Protein AF-A0A023FZ40-F1 (afdb_monomer_lite)

Radius of gyration: 25.87 Å; chains: 1; bounding box: 77×40×68 Å

Sequence (109 aa):
MFAAVLICASFALHVTAQAEGGPPHSSNPDCNVTSSEDHVYKTCTFVCDGDEALALSSEEPCELPKLTETPSDKPVALDRSEAGAEQGVCKDGRCVAKSSVKTVADHVE

Secondary structure (DSSP, 8-state):
--SSSSSTTSGGGS------S-S-----GGGG-S-SSS--BS-SEEEETTTEEEE--S--EEEPPPS-----SS-----GGG--PPEEEEETTEEEE------------

Foldseek 3Di:
DPPPPVVVVVVVPPPPPDPPDDQDFDPQPVQPDPDQPPDAAAWQWDDGSNPDIHHHAPFGKYFDDDPDDPPDPDDDDDDPVPVDRQIATGHRRGGDHDPDPPPPPDDDD

Structure (mmCIF, N/CA/C/O backbone):
data_AF-A0A023FZ40-F1
#
_entry.id   AF-A0A023FZ40-F1
#
loop_
_atom_site.group_PDB
_atom_site.id
_atom_site.type_symbol
_atom_site.label_atom_id
_atom_site.label_alt_id
_atom_site.label_comp_id
_atom_site.label_asym_id
_atom_site.label_entity_id
_atom_site.label_seq_id
_atom_site.pdbx_PDB_ins_code
_atom_site.Cartn_x
_atom_site.Cartn_y
_atom_site.Cartn_z
_atom_site.occupancy
_atom_site.B_iso_or_equiv
_atom_site.auth_seq_id
_atom_site.auth_comp_id
_atom_site.auth_asym_id
_atom_site.auth_atom_id
_atom_site.pdbx_PDB_model_num
ATOM 1 N N . MET A 1 1 ? 38.267 -24.254 -48.670 1.00 55.06 1 MET A N 1
ATOM 2 C CA . MET A 1 1 ? 38.081 -23.954 -47.231 1.00 55.06 1 MET A CA 1
ATOM 3 C C . MET A 1 1 ? 38.207 -22.447 -46.959 1.00 55.06 1 MET A C 1
ATOM 5 O O . MET A 1 1 ? 39.023 -22.052 -46.147 1.00 55.06 1 MET A O 1
ATOM 9 N N . PHE A 1 2 ? 37.411 -21.592 -47.620 1.00 44.53 2 PHE A N 1
ATOM 10 C CA . PHE A 1 2 ? 37.425 -20.133 -47.363 1.00 44.53 2 PHE A CA 1
ATOM 11 C C . PHE A 1 2 ? 36.028 -19.487 -47.351 1.00 44.53 2 PHE A C 1
ATOM 13 O O . PHE A 1 2 ? 35.907 -18.297 -47.097 1.00 44.53 2 PHE A O 1
ATOM 20 N N . ALA A 1 3 ? 34.958 -20.258 -47.577 1.00 46.31 3 ALA A N 1
ATOM 21 C CA . ALA A 1 3 ? 33.592 -19.730 -47.604 1.00 46.31 3 ALA A CA 1
ATOM 22 C C . ALA A 1 3 ? 32.923 -19.665 -46.214 1.00 46.31 3 ALA A C 1
ATOM 24 O O . ALA A 1 3 ? 31.897 -19.017 -46.063 1.00 46.31 3 ALA A O 1
ATOM 25 N N . ALA A 1 4 ? 33.498 -20.312 -45.193 1.00 49.59 4 ALA A N 1
ATOM 26 C CA . ALA A 1 4 ? 32.896 -20.401 -43.859 1.00 49.59 4 ALA A CA 1
ATOM 27 C C . ALA A 1 4 ? 33.260 -19.233 -42.920 1.00 49.59 4 ALA A C 1
ATOM 29 O O . ALA A 1 4 ? 32.627 -19.065 -41.886 1.00 49.59 4 ALA A O 1
ATOM 30 N N . VAL A 1 5 ? 34.269 -18.422 -43.259 1.00 50.19 5 VAL A N 1
ATOM 31 C CA . VAL A 1 5 ? 34.800 -17.386 -42.349 1.00 50.19 5 VAL A CA 1
ATOM 32 C C . VAL A 1 5 ? 34.046 -16.055 -42.480 1.00 50.19 5 VAL A C 1
ATOM 34 O O . VAL A 1 5 ? 34.013 -15.265 -41.543 1.00 50.19 5 VAL A O 1
ATOM 37 N N . LEU A 1 6 ? 33.380 -15.815 -43.615 1.00 48.94 6 LEU A N 1
ATOM 38 C CA . LEU A 1 6 ? 32.729 -14.531 -43.905 1.00 48.94 6 LEU A CA 1
ATOM 39 C C . LEU A 1 6 ? 31.334 -14.368 -43.280 1.00 48.94 6 LEU A C 1
ATOM 41 O O . LEU A 1 6 ? 30.825 -13.255 -43.240 1.00 48.94 6 LEU A O 1
ATOM 45 N N . ILE A 1 7 ? 30.730 -15.437 -42.753 1.00 51.38 7 ILE A N 1
ATOM 46 C CA . ILE A 1 7 ? 29.380 -15.378 -42.160 1.00 51.38 7 ILE A CA 1
ATOM 47 C C . ILE A 1 7 ? 29.423 -14.886 -40.701 1.00 51.38 7 ILE A C 1
ATOM 49 O O . ILE A 1 7 ? 28.469 -14.282 -40.217 1.00 51.38 7 ILE A O 1
ATOM 53 N N . CYS A 1 8 ? 30.545 -15.066 -39.995 1.00 50.38 8 CYS A N 1
ATOM 54 C CA . CYS A 1 8 ? 30.646 -14.698 -38.578 1.00 50.38 8 CYS A CA 1
ATOM 55 C C . CYS A 1 8 ? 30.708 -13.180 -38.334 1.00 50.38 8 CYS A C 1
ATOM 57 O O . CYS A 1 8 ? 30.371 -12.725 -37.245 1.00 50.38 8 CYS A O 1
ATOM 59 N N . ALA A 1 9 ? 31.113 -12.384 -39.329 1.00 52.56 9 ALA A N 1
ATOM 60 C CA . ALA A 1 9 ? 31.294 -10.940 -39.162 1.00 52.56 9 ALA A CA 1
ATOM 61 C C . ALA A 1 9 ? 29.982 -10.132 -39.237 1.00 52.56 9 ALA A C 1
ATOM 63 O O . ALA A 1 9 ? 29.951 -8.978 -38.820 1.00 52.56 9 ALA A O 1
ATOM 64 N N . SER A 1 10 ? 28.890 -10.716 -39.745 1.00 54.44 10 SER A N 1
ATOM 65 C CA . SER A 1 10 ? 27.629 -9.993 -39.985 1.00 54.44 10 SER A CA 1
ATOM 66 C C . SER A 1 10 ? 26.689 -9.950 -38.774 1.00 54.44 10 SER A C 1
ATOM 68 O O . SER A 1 10 ? 25.858 -9.047 -38.671 1.00 54.44 10 SER A O 1
ATOM 70 N N . PHE A 1 11 ? 26.825 -10.887 -37.831 1.00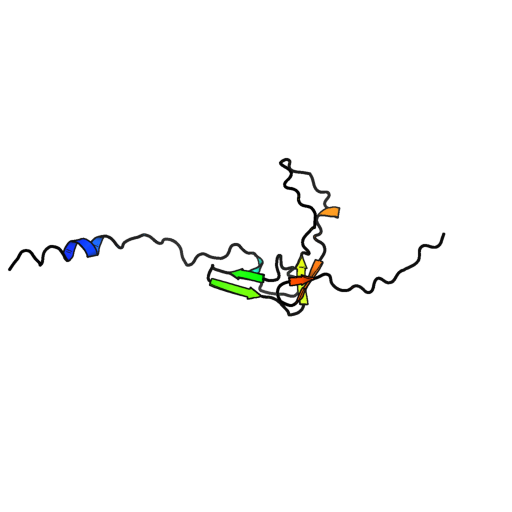 53.81 11 PHE A N 1
ATOM 71 C CA . PHE A 1 11 ? 25.973 -10.941 -36.634 1.00 53.81 11 PHE A CA 1
ATOM 72 C C . PHE A 1 11 ? 26.431 -9.996 -35.518 1.00 53.81 11 PHE A C 1
ATOM 74 O O . PHE A 1 11 ? 25.634 -9.643 -34.654 1.00 53.81 11 PHE A O 1
ATOM 81 N N . ALA A 1 12 ? 27.683 -9.533 -35.555 1.00 55.44 12 ALA A N 1
ATOM 82 C CA . ALA A 1 12 ? 28.225 -8.646 -34.528 1.00 55.44 12 ALA A CA 1
ATOM 83 C C . ALA A 1 12 ? 27.683 -7.204 -34.601 1.00 55.44 12 ALA A C 1
ATOM 85 O O . ALA A 1 12 ? 27.845 -6.456 -33.644 1.00 55.44 12 ALA A O 1
ATOM 86 N N . LEU A 1 13 ? 27.035 -6.805 -35.706 1.00 52.59 13 LEU A N 1
ATOM 87 C CA . LEU A 1 13 ? 26.585 -5.420 -35.908 1.00 52.59 13 LEU A CA 1
ATOM 88 C C . LEU A 1 13 ? 25.105 -5.147 -35.590 1.00 52.59 13 LEU A C 1
ATOM 90 O O . LEU A 1 13 ? 24.687 -4.000 -35.681 1.00 52.59 13 LEU A O 1
ATOM 94 N N . HIS A 1 14 ? 24.304 -6.154 -35.227 1.00 50.94 14 HIS A N 1
ATOM 95 C CA . HIS A 1 14 ? 22.848 -5.979 -35.079 1.00 50.94 14 HIS A CA 1
ATOM 96 C C . HIS A 1 14 ? 22.340 -5.948 -33.628 1.00 50.94 14 HIS A C 1
ATOM 98 O O . HIS A 1 14 ? 21.134 -5.869 -33.414 1.00 50.94 14 HIS A O 1
ATOM 104 N N . VAL A 1 15 ? 23.223 -5.954 -32.624 1.00 58.66 15 VAL A N 1
ATOM 105 C CA . VAL A 1 15 ? 22.830 -5.848 -31.204 1.00 58.66 15 VAL A CA 1
ATOM 106 C C . VAL A 1 15 ? 23.205 -4.477 -30.640 1.00 58.66 15 VAL A C 1
ATOM 108 O O . VAL A 1 15 ? 23.870 -4.351 -29.622 1.00 58.66 15 VAL A O 1
ATOM 111 N N . THR A 1 16 ? 22.773 -3.417 -31.315 1.00 56.09 16 THR A N 1
ATOM 112 C CA . THR A 1 16 ? 22.572 -2.112 -30.669 1.00 56.09 16 THR A CA 1
ATOM 113 C C . THR A 1 16 ? 21.079 -1.818 -30.673 1.00 56.09 16 THR A C 1
ATOM 115 O O . THR A 1 16 ? 20.622 -0.814 -31.218 1.00 56.09 16 THR A O 1
ATOM 118 N N . ALA A 1 17 ? 20.295 -2.749 -30.123 1.00 56.06 17 ALA A N 1
ATOM 119 C CA . ALA A 1 17 ? 18.942 -2.437 -29.703 1.00 56.06 17 ALA A CA 1
ATOM 120 C C . ALA A 1 17 ? 19.074 -1.474 -28.521 1.00 56.06 17 ALA A C 1
ATOM 122 O O . ALA A 1 17 ? 19.482 -1.849 -27.425 1.00 56.06 17 ALA A O 1
ATOM 123 N N . GLN A 1 18 ? 18.823 -0.207 -28.819 1.00 55.88 18 GLN A N 1
ATOM 124 C CA . GLN A 1 18 ? 18.658 0.873 -27.867 1.00 55.88 18 GLN A CA 1
ATOM 125 C C . GLN A 1 18 ? 17.633 0.438 -26.815 1.00 55.88 18 GLN A C 1
ATOM 127 O O . GLN A 1 18 ? 16.445 0.345 -27.106 1.00 55.88 18 GLN A O 1
ATOM 132 N N . ALA A 1 19 ? 18.094 0.159 -25.602 1.00 55.75 19 ALA A N 1
ATOM 133 C CA . ALA A 1 19 ? 17.262 0.280 -24.419 1.00 55.75 19 ALA A CA 1
ATOM 134 C C . ALA A 1 19 ? 17.712 1.563 -23.717 1.00 55.75 19 ALA A C 1
ATOM 136 O O . ALA A 1 19 ? 18.417 1.537 -22.712 1.00 55.75 19 ALA A O 1
ATOM 137 N N . GLU A 1 20 ? 17.379 2.712 -24.311 1.00 55.47 20 GLU A N 1
ATOM 138 C CA . GLU A 1 20 ? 17.346 3.960 -23.555 1.00 55.47 20 GLU A CA 1
ATOM 139 C C . GLU A 1 20 ? 16.139 3.875 -22.623 1.00 55.47 20 GLU A C 1
ATOM 141 O O . GLU A 1 20 ? 15.011 4.212 -22.968 1.00 55.47 20 GLU A O 1
ATOM 146 N N . GLY A 1 21 ? 16.379 3.298 -21.459 1.00 55.59 21 GLY A N 1
ATOM 147 C CA . GLY A 1 21 ? 15.383 3.089 -20.431 1.00 55.59 21 GLY A CA 1
ATOM 148 C C . GLY A 1 21 ? 16.006 2.181 -19.396 1.00 55.59 21 GLY A C 1
ATOM 149 O O . GLY A 1 21 ? 16.348 1.041 -19.704 1.00 55.59 21 GLY A O 1
ATOM 150 N N . GLY A 1 22 ? 16.201 2.691 -18.180 1.00 62.28 22 GLY A N 1
ATOM 151 C CA . GLY A 1 22 ? 16.481 1.821 -17.043 1.00 62.28 22 GLY A CA 1
ATOM 152 C C . GLY A 1 22 ? 15.367 0.776 -16.874 1.00 62.28 22 GLY A C 1
ATOM 153 O O . GLY A 1 22 ? 14.382 0.793 -17.621 1.00 62.28 22 GLY A O 1
ATOM 154 N N . PRO A 1 23 ? 15.499 -0.136 -15.900 1.00 66.56 23 PRO A N 1
ATOM 155 C CA . PRO A 1 23 ? 14.407 -1.032 -15.541 1.00 66.56 23 PRO A CA 1
ATOM 156 C C . PRO A 1 23 ? 13.086 -0.248 -15.444 1.00 66.56 23 PRO A C 1
ATOM 158 O O . PRO A 1 23 ? 13.105 0.898 -14.977 1.00 66.56 23 PRO A O 1
ATOM 161 N N . PRO A 1 24 ? 11.967 -0.798 -15.947 1.00 68.19 24 PRO A N 1
ATOM 162 C CA . PRO A 1 24 ? 10.685 -0.115 -15.888 1.00 68.19 24 PRO A CA 1
ATOM 163 C C . PRO A 1 24 ? 10.378 0.236 -14.432 1.00 68.19 24 PRO A C 1
ATOM 165 O O . PRO A 1 24 ? 10.215 -0.650 -13.605 1.00 68.19 24 PRO A O 1
ATOM 168 N N . HIS A 1 25 ? 10.317 1.531 -14.124 1.00 75.56 25 HIS A N 1
ATOM 169 C CA . HIS A 1 25 ? 9.936 1.975 -12.793 1.00 75.56 25 HIS A CA 1
ATOM 170 C C . HIS A 1 25 ? 8.419 1.874 -12.638 1.00 75.56 25 HIS A C 1
ATOM 172 O O . HIS A 1 25 ? 7.662 2.309 -13.516 1.00 75.56 25 HIS A O 1
ATOM 178 N N . SER A 1 26 ? 7.974 1.314 -11.520 1.00 80.38 26 SER A N 1
ATOM 179 C CA . SER A 1 26 ? 6.564 1.211 -11.188 1.00 80.38 26 SER A CA 1
ATOM 180 C C . SER A 1 26 ? 5.919 2.591 -11.118 1.00 80.38 26 SER A C 1
ATOM 182 O O . SER A 1 26 ? 6.404 3.502 -10.454 1.00 80.38 26 SER A O 1
ATOM 184 N N . SER A 1 27 ? 4.774 2.735 -11.782 1.00 85.44 27 SER A N 1
ATOM 185 C CA . SER A 1 27 ? 3.897 3.903 -11.620 1.00 85.44 27 SER A CA 1
ATOM 186 C C . SER A 1 27 ? 2.907 3.734 -10.467 1.00 85.44 27 SER A C 1
ATOM 188 O O . SER A 1 27 ? 2.111 4.635 -10.200 1.00 85.44 27 SER A O 1
ATOM 190 N N . ASN A 1 28 ? 2.933 2.580 -9.793 1.00 88.38 28 ASN A N 1
ATOM 191 C CA . ASN A 1 28 ? 2.069 2.323 -8.659 1.00 88.38 28 ASN A CA 1
ATOM 192 C C . ASN A 1 28 ? 2.552 3.145 -7.447 1.00 88.38 28 ASN A C 1
ATOM 194 O O . ASN A 1 28 ? 3.676 2.930 -6.988 1.00 88.38 28 ASN A O 1
ATOM 198 N N . PRO A 1 29 ? 1.728 4.057 -6.897 1.00 87.12 29 PRO A N 1
ATOM 199 C CA . PRO A 1 29 ? 2.105 4.855 -5.730 1.00 87.12 29 PRO A CA 1
ATOM 200 C C . PRO A 1 29 ? 2.393 4.004 -4.484 1.00 87.12 29 PRO A C 1
ATOM 202 O O . PRO A 1 29 ? 3.144 4.446 -3.617 1.00 87.12 29 PRO A O 1
ATOM 205 N N . ASP A 1 30 ? 1.862 2.778 -4.417 1.00 91.69 30 ASP A N 1
ATOM 206 C CA . ASP A 1 30 ? 2.104 1.836 -3.320 1.00 91.69 30 ASP A CA 1
ATOM 207 C C . ASP A 1 30 ? 3.543 1.266 -3.329 1.00 91.69 30 ASP A C 1
ATOM 209 O O . ASP A 1 30 ? 3.977 0.672 -2.345 1.00 91.69 30 ASP A O 1
ATOM 213 N N . CYS A 1 31 ? 4.316 1.480 -4.403 1.00 90.50 31 CYS A N 1
ATOM 214 C CA . CYS A 1 31 ? 5.683 0.965 -4.554 1.00 90.50 31 CYS A CA 1
ATOM 215 C C . CYS A 1 31 ? 6.787 1.858 -3.981 1.00 90.50 31 CYS A C 1
ATOM 217 O O . CYS A 1 31 ? 7.932 1.426 -3.902 1.00 90.50 31 CYS A O 1
ATOM 219 N N . ASN A 1 32 ? 6.479 3.097 -3.590 1.00 86.00 32 ASN A N 1
ATOM 220 C CA . ASN A 1 32 ? 7.481 4.044 -3.085 1.00 86.00 32 ASN A CA 1
ATOM 221 C C . ASN A 1 32 ? 7.068 4.658 -1.738 1.00 86.00 32 ASN A C 1
ATOM 223 O O . ASN A 1 32 ? 7.291 5.841 -1.468 1.00 86.00 32 ASN A O 1
ATOM 227 N N . VAL A 1 33 ? 6.421 3.848 -0.898 1.00 86.19 33 VAL A N 1
ATOM 228 C CA . VAL A 1 33 ? 5.960 4.251 0.432 1.00 86.19 33 VAL A CA 1
ATOM 229 C C . VAL A 1 33 ? 7.147 4.266 1.394 1.00 86.19 33 VAL A C 1
ATOM 231 O O . VAL A 1 33 ? 7.727 3.232 1.710 1.00 86.19 33 VAL A O 1
ATOM 234 N N . THR A 1 34 ? 7.516 5.453 1.876 1.00 78.69 34 THR A N 1
ATOM 235 C CA . THR A 1 34 ? 8.613 5.640 2.843 1.00 78.69 34 THR A CA 1
ATOM 236 C C . THR A 1 34 ? 8.149 5.589 4.301 1.00 78.69 34 THR A C 1
ATOM 238 O O . THR A 1 34 ? 8.958 5.321 5.187 1.00 78.69 34 THR A O 1
ATOM 241 N N . SER A 1 35 ? 6.856 5.821 4.552 1.00 76.88 35 SER A N 1
ATOM 242 C CA . SER A 1 35 ? 6.200 5.683 5.856 1.00 76.88 35 SER A CA 1
ATOM 243 C C . SER A 1 35 ? 4.814 5.074 5.669 1.00 76.88 35 SER A C 1
ATOM 245 O O . SER A 1 35 ? 3.985 5.620 4.945 1.00 76.88 35 SER A O 1
ATOM 247 N N . SER A 1 36 ? 4.558 3.946 6.328 1.00 73.62 36 SER A N 1
ATOM 248 C CA . SER A 1 36 ? 3.275 3.241 6.265 1.00 73.62 36 SER A CA 1
ATOM 249 C C . SER A 1 36 ? 2.202 3.826 7.190 1.00 73.62 36 SER A C 1
ATOM 251 O O . SER A 1 36 ? 1.058 3.391 7.115 1.00 73.62 36 SER A O 1
ATOM 253 N N . GLU A 1 37 ? 2.548 4.761 8.083 1.00 73.50 37 GLU A N 1
ATOM 254 C CA . GLU A 1 37 ? 1.614 5.286 9.095 1.00 73.50 37 GLU A CA 1
ATOM 255 C C . GLU A 1 37 ? 0.580 6.260 8.508 1.00 73.50 37 GLU A C 1
ATOM 257 O O . GLU A 1 37 ? -0.569 6.262 8.943 1.00 73.50 37 GLU A O 1
ATOM 262 N N . ASP A 1 38 ? 0.965 7.029 7.484 1.00 81.44 38 ASP A N 1
ATOM 263 C CA . ASP A 1 38 ? 0.110 8.037 6.836 1.00 81.44 38 ASP A CA 1
ATOM 264 C C . ASP A 1 38 ? -0.366 7.616 5.433 1.00 81.44 38 ASP A C 1
ATOM 266 O O . ASP A 1 38 ? -1.081 8.360 4.756 1.00 81.44 38 ASP A O 1
ATOM 270 N N . HIS A 1 39 ? 0.047 6.433 4.967 1.00 91.00 39 HIS A N 1
ATOM 271 C CA . HIS A 1 39 ? -0.279 5.935 3.634 1.00 91.00 39 HIS A CA 1
ATOM 272 C C . HIS A 1 39 ? -1.506 5.027 3.666 1.00 91.00 39 HIS A C 1
ATOM 274 O O . HIS A 1 39 ? -1.592 4.099 4.469 1.00 91.00 39 HIS A O 1
ATOM 280 N N . VAL A 1 40 ? -2.440 5.271 2.748 1.00 92.50 40 VAL A N 1
ATOM 281 C CA . VAL A 1 40 ? -3.604 4.409 2.530 1.00 92.50 40 VAL A CA 1
ATOM 282 C C . VAL A 1 40 ? -3.405 3.677 1.212 1.00 92.50 40 VAL A C 1
ATOM 284 O O . VAL A 1 40 ? -3.461 4.282 0.141 1.00 92.50 40 VAL A O 1
ATOM 287 N N . TYR A 1 41 ? -3.177 2.371 1.297 1.00 93.00 41 TYR A N 1
ATOM 288 C CA . TYR A 1 41 ? -2.910 1.530 0.136 1.00 93.00 41 TYR A CA 1
ATOM 289 C C 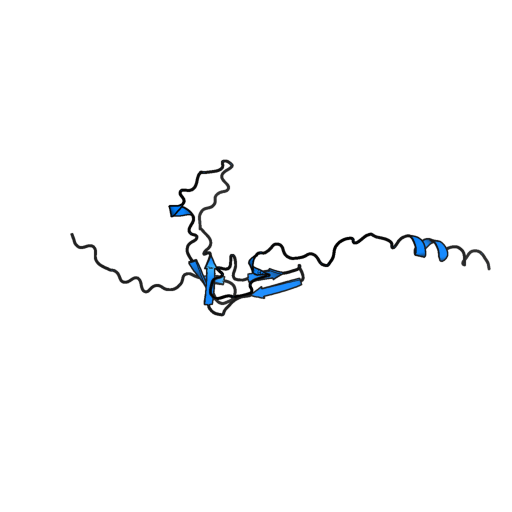. TYR A 1 41 ? -4.148 1.385 -0.754 1.00 93.00 41 TYR A C 1
ATOM 291 O O . TYR A 1 41 ? -5.262 1.166 -0.265 1.00 93.00 41 TYR A O 1
ATOM 299 N N . LYS A 1 42 ? -3.965 1.431 -2.079 1.00 91.38 42 LYS A N 1
ATOM 300 C CA . LYS A 1 42 ? -5.061 1.164 -3.031 1.00 91.38 42 LYS A CA 1
ATOM 301 C C . LYS A 1 42 ? -5.464 -0.301 -3.020 1.00 91.38 42 LYS A C 1
ATOM 303 O O . LYS A 1 42 ? -6.635 -0.643 -3.164 1.00 91.38 42 LYS A O 1
ATOM 308 N N . THR A 1 43 ? -4.472 -1.170 -2.864 1.00 91.94 43 THR A N 1
ATOM 309 C CA . THR A 1 43 ? -4.652 -2.617 -2.800 1.00 91.94 43 THR A CA 1
ATOM 310 C C . THR A 1 43 ? -3.689 -3.211 -1.785 1.00 91.94 43 THR A C 1
ATOM 312 O O . THR A 1 43 ? -2.578 -2.731 -1.611 1.00 91.94 43 THR A O 1
ATOM 315 N N . CYS A 1 44 ? -4.099 -4.296 -1.133 1.00 94.50 44 CYS A N 1
ATOM 316 C CA . CYS A 1 44 ? -3.232 -5.025 -0.205 1.00 94.50 44 CYS A CA 1
ATOM 317 C C . CYS A 1 44 ? -2.351 -6.064 -0.909 1.00 94.50 44 CYS A C 1
ATOM 319 O O . CYS A 1 44 ? -1.597 -6.765 -0.246 1.00 94.50 44 CYS A O 1
ATOM 321 N N . THR A 1 45 ? -2.467 -6.199 -2.232 1.00 94.81 45 THR A N 1
ATOM 322 C CA . THR A 1 45 ? -1.584 -7.025 -3.055 1.00 94.81 45 THR A CA 1
ATOM 323 C C . THR A 1 45 ? -1.262 -6.264 -4.329 1.00 94.81 45 THR A C 1
ATOM 325 O O . THR A 1 45 ? -2.175 -5.941 -5.088 1.00 94.81 45 THR A O 1
ATOM 328 N N . PHE A 1 46 ? 0.017 -6.000 -4.571 1.00 93.75 46 PHE A N 1
ATOM 329 C CA . PHE A 1 46 ? 0.462 -5.199 -5.705 1.00 93.75 46 PHE A CA 1
ATOM 330 C C . PHE A 1 46 ? 1.825 -5.649 -6.231 1.00 93.75 46 PHE A C 1
ATOM 332 O O . PHE A 1 46 ? 2.542 -6.400 -5.574 1.00 93.75 46 PHE A O 1
ATOM 339 N N . VAL A 1 47 ? 2.152 -5.205 -7.447 1.00 92.12 47 VAL A N 1
ATOM 340 C CA . VAL A 1 47 ? 3.431 -5.481 -8.107 1.00 92.12 47 VAL A CA 1
ATOM 341 C C . VAL A 1 47 ? 4.213 -4.181 -8.286 1.00 92.12 47 VAL A C 1
ATOM 343 O O . VAL A 1 47 ? 3.644 -3.177 -8.725 1.00 92.12 47 VAL A O 1
ATOM 346 N N . CYS A 1 48 ? 5.504 -4.219 -7.971 1.00 91.38 48 CYS A N 1
ATOM 347 C CA . CYS A 1 48 ? 6.489 -3.169 -8.211 1.00 91.38 48 CYS A CA 1
ATOM 348 C C . CYS A 1 48 ? 7.512 -3.643 -9.242 1.00 91.38 48 CYS A C 1
ATOM 350 O O . CYS A 1 48 ? 7.782 -4.837 -9.337 1.00 91.38 48 CYS A O 1
ATOM 352 N N . ASP A 1 49 ? 7.953 -2.716 -10.095 1.00 88.81 49 ASP A N 1
ATOM 353 C CA . ASP A 1 49 ? 8.937 -2.867 -11.180 1.00 88.81 49 ASP A CA 1
ATOM 354 C C . ASP A 1 49 ? 8.742 -4.068 -12.146 1.00 88.81 49 ASP A C 1
ATOM 356 O O . ASP A 1 49 ? 9.528 -4.300 -13.062 1.00 88.81 49 ASP A O 1
ATOM 360 N N . GLY A 1 50 ? 7.602 -4.761 -12.042 1.00 85.00 50 GLY A N 1
ATOM 361 C CA . GLY A 1 50 ? 7.182 -5.884 -12.880 1.00 85.00 50 GLY A CA 1
ATOM 362 C C . GLY A 1 50 ? 7.513 -7.268 -12.313 1.00 85.00 50 GLY A C 1
ATOM 363 O O . GLY A 1 50 ? 6.894 -8.244 -12.741 1.00 85.00 50 GLY A O 1
ATOM 364 N N . ASP A 1 51 ? 8.427 -7.368 -11.353 1.00 86.31 51 ASP A N 1
ATOM 365 C CA . ASP A 1 51 ? 8.927 -8.628 -10.791 1.00 86.31 51 ASP A CA 1
ATOM 366 C C . ASP A 1 51 ? 8.816 -8.729 -9.261 1.00 86.31 51 ASP A C 1
ATOM 368 O O . ASP A 1 51 ? 8.962 -9.822 -8.708 1.00 86.31 51 ASP A O 1
ATOM 372 N N . GLU A 1 52 ? 8.467 -7.644 -8.572 1.00 90.19 52 GLU A N 1
ATOM 373 C CA . GLU A 1 52 ? 8.309 -7.627 -7.119 1.00 90.19 52 GLU A CA 1
ATOM 374 C C . GLU A 1 52 ? 6.831 -7.687 -6.728 1.00 90.19 52 GLU A C 1
ATOM 376 O O . GLU A 1 52 ? 6.109 -6.701 -6.834 1.00 90.19 52 GLU A O 1
ATOM 381 N N . ALA A 1 53 ? 6.355 -8.841 -6.256 1.00 92.00 53 ALA A N 1
ATOM 382 C CA . ALA A 1 53 ? 4.996 -8.983 -5.735 1.00 92.00 53 ALA A CA 1
ATOM 383 C C . ALA A 1 53 ? 4.968 -8.818 -4.208 1.00 92.00 53 ALA A C 1
ATOM 385 O O . ALA A 1 53 ? 5.649 -9.544 -3.481 1.00 92.00 53 ALA A O 1
ATOM 386 N N . LEU A 1 54 ? 4.133 -7.900 -3.726 1.00 92.88 54 LEU A N 1
ATOM 387 C CA . LEU A 1 54 ? 3.965 -7.569 -2.312 1.00 92.88 54 LEU A CA 1
ATOM 388 C C . LEU A 1 54 ? 2.538 -7.897 -1.874 1.00 92.88 54 LEU A C 1
ATOM 390 O O . LEU A 1 54 ? 1.581 -7.574 -2.576 1.00 92.88 54 LEU A O 1
ATOM 394 N N . ALA A 1 55 ? 2.401 -8.532 -0.709 1.00 95.19 55 ALA A N 1
ATOM 395 C CA . ALA A 1 55 ? 1.122 -8.8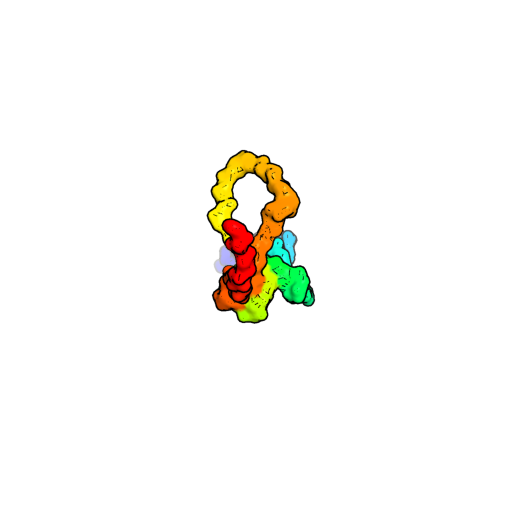26 -0.071 1.00 95.19 55 ALA A CA 1
ATOM 396 C C . ALA A 1 55 ? 1.159 -8.352 1.385 1.00 95.19 55 ALA A C 1
ATOM 398 O O . ALA A 1 55 ? 1.939 -8.854 2.193 1.00 95.19 55 ALA A O 1
ATOM 399 N N . LEU A 1 56 ? 0.316 -7.375 1.700 1.00 94.62 56 LEU A N 1
ATOM 400 C CA . LEU A 1 56 ? 0.220 -6.749 3.011 1.00 94.62 56 LEU A CA 1
ATOM 401 C C . LEU A 1 56 ? -0.715 -7.540 3.930 1.00 94.62 56 LEU A C 1
ATOM 403 O O . LEU A 1 56 ? -1.775 -8.029 3.517 1.00 94.62 56 LEU A O 1
ATOM 407 N N . SER A 1 57 ? -0.326 -7.657 5.196 1.00 93.62 57 SER A N 1
ATOM 408 C CA . SER A 1 57 ? -1.065 -8.427 6.204 1.00 93.62 57 SER A CA 1
ATOM 409 C C . SER A 1 57 ? -0.911 -7.889 7.626 1.00 93.62 57 SER A C 1
ATOM 411 O O . SER A 1 57 ? -1.362 -8.542 8.566 1.00 93.62 57 SER A O 1
ATOM 413 N N . SER A 1 58 ? -0.261 -6.740 7.805 1.00 92.44 58 SER A N 1
ATOM 414 C CA . SER A 1 58 ? 0.053 -6.152 9.114 1.00 92.44 58 SER A CA 1
ATOM 415 C C . SER A 1 58 ? -0.995 -5.122 9.545 1.00 92.44 58 SER A C 1
ATOM 417 O O . SER A 1 58 ? -0.703 -4.242 10.350 1.00 92.44 58 SER A O 1
ATOM 419 N N . GLU A 1 59 ? -2.217 -5.233 9.015 1.00 93.25 59 GLU A N 1
ATOM 420 C CA . GLU A 1 59 ? -3.323 -4.300 9.249 1.00 93.25 59 GLU A CA 1
ATOM 421 C C . GLU A 1 59 ? -3.048 -2.870 8.747 1.00 93.25 59 GLU A C 1
ATOM 423 O O . GLU A 1 59 ? -3.624 -1.908 9.261 1.00 93.25 59 GLU A O 1
ATOM 428 N N . GLU A 1 60 ? -2.211 -2.732 7.713 1.00 93.00 60 GLU A N 1
ATOM 429 C CA . GLU A 1 60 ? -1.944 -1.463 7.033 1.00 93.00 60 GLU A CA 1
ATOM 430 C C . GLU A 1 60 ? -3.256 -0.842 6.501 1.00 93.00 60 GLU A C 1
ATOM 432 O O . GLU A 1 60 ? -4.128 -1.584 6.027 1.00 93.00 60 GLU A O 1
ATOM 437 N N . PRO A 1 61 ? -3.432 0.493 6.558 1.00 93.44 61 PRO A N 1
ATOM 438 C CA . PRO A 1 61 ? -4.634 1.151 6.050 1.00 93.44 61 PRO A CA 1
ATOM 439 C C . PRO A 1 61 ? -4.797 0.943 4.542 1.00 93.44 61 PRO A C 1
ATOM 441 O O . PRO A 1 61 ? -3.837 1.068 3.785 1.00 93.44 61 PRO A O 1
ATOM 444 N N . CYS A 1 62 ? -6.017 0.678 4.082 1.00 93.12 62 CYS A N 1
ATOM 445 C CA . CYS A 1 62 ? -6.297 0.478 2.659 1.00 93.12 62 CYS A CA 1
ATOM 446 C C . CYS A 1 62 ? -7.659 1.036 2.241 1.00 93.12 62 CYS A C 1
ATOM 448 O O . CYS A 1 62 ? -8.541 1.234 3.075 1.00 93.12 62 CYS A O 1
ATOM 450 N N . GLU A 1 63 ? -7.851 1.275 0.947 1.00 92.75 63 GLU A N 1
ATOM 451 C CA . GLU A 1 63 ? -9.144 1.670 0.385 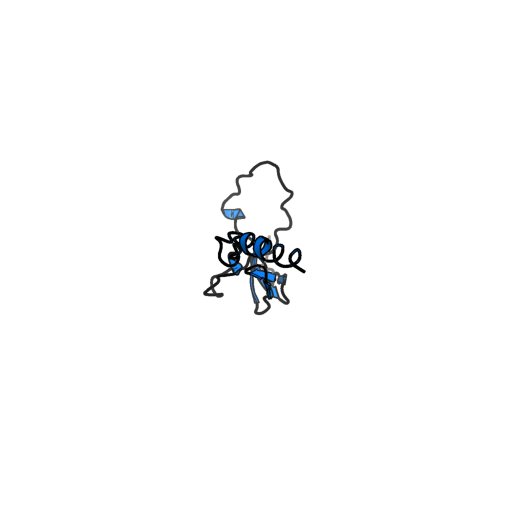1.00 92.75 63 GLU A CA 1
ATOM 452 C C . GLU A 1 63 ? -10.035 0.441 0.162 1.00 92.75 63 GLU A C 1
ATOM 454 O O . GLU A 1 63 ? -9.659 -0.518 -0.517 1.00 92.75 63 GLU A O 1
ATOM 459 N N . LEU A 1 64 ? -11.245 0.463 0.722 1.00 90.62 64 LEU A N 1
ATOM 460 C CA . LEU A 1 64 ? -12.248 -0.553 0.444 1.00 90.62 64 LEU A CA 1
ATOM 461 C C . LEU A 1 64 ? -12.777 -0.374 -0.982 1.00 90.62 64 LEU A C 1
ATOM 463 O O . LEU A 1 64 ? -13.088 0.748 -1.397 1.00 90.62 64 LEU A O 1
ATOM 467 N N . PRO A 1 65 ? -12.937 -1.474 -1.736 1.00 79.69 65 PRO A N 1
ATOM 468 C CA . PRO A 1 65 ? -13.496 -1.408 -3.074 1.00 79.69 65 PRO A CA 1
ATOM 469 C C . PRO A 1 65 ? -14.931 -0.870 -3.009 1.00 79.69 65 PRO A C 1
ATOM 471 O O . PRO A 1 65 ? -15.811 -1.476 -2.393 1.00 79.69 65 PRO A O 1
ATOM 474 N N . LYS A 1 66 ? -15.183 0.269 -3.665 1.00 74.44 66 LYS A N 1
ATOM 475 C CA . LYS A 1 66 ? -16.540 0.799 -3.827 1.00 74.44 66 LYS A CA 1
ATOM 476 C C . LYS A 1 66 ? -17.329 -0.168 -4.713 1.00 74.44 66 LYS A C 1
ATOM 478 O O . LYS A 1 66 ? -16.948 -0.434 -5.847 1.00 74.44 66 LYS A O 1
ATOM 483 N N . LEU A 1 67 ? -18.456 -0.674 -4.214 1.00 62.62 67 LEU A N 1
ATOM 484 C CA . LEU A 1 67 ? -19.318 -1.640 -4.916 1.00 62.62 67 LEU A CA 1
ATOM 485 C C . LEU A 1 67 ? -20.057 -1.072 -6.148 1.00 62.62 67 LEU A C 1
ATOM 487 O O . LEU A 1 67 ? -20.884 -1.763 -6.736 1.00 62.62 67 LEU A O 1
ATOM 491 N N . THR A 1 68 ? -19.770 0.159 -6.575 1.00 57.25 68 THR A N 1
ATOM 492 C CA . THR A 1 68 ? -20.567 0.834 -7.605 1.00 57.25 68 THR A CA 1
ATOM 493 C C . THR A 1 68 ? -19.723 1.804 -8.418 1.00 57.25 68 THR A C 1
ATOM 495 O O . THR A 1 68 ? -19.800 3.012 -8.243 1.00 57.25 68 THR A O 1
ATOM 498 N N . GLU A 1 69 ? -18.950 1.276 -9.359 1.00 56.25 69 GLU A N 1
ATOM 499 C CA . GLU A 1 69 ? -18.555 2.040 -10.542 1.00 56.25 69 GLU A CA 1
ATOM 500 C C . GLU A 1 69 ? -18.975 1.248 -11.777 1.00 56.25 69 GLU A C 1
ATOM 502 O O . GLU A 1 69 ? -18.201 0.538 -12.413 1.00 56.25 69 GLU A O 1
ATOM 507 N N . THR A 1 70 ? -20.264 1.338 -12.109 1.00 57.47 70 THR A N 1
ATOM 508 C CA . THR A 1 70 ? -20.690 1.093 -13.489 1.00 57.47 70 THR A CA 1
ATOM 509 C C . THR A 1 70 ? -19.945 2.115 -14.349 1.00 57.47 70 THR A C 1
ATOM 511 O O . THR A 1 70 ? -20.062 3.305 -14.041 1.00 57.47 70 THR A O 1
ATOM 514 N N . PRO A 1 71 ? -19.196 1.714 -15.393 1.00 53.81 71 PRO A N 1
ATOM 515 C CA . PRO A 1 71 ? -18.502 2.660 -16.257 1.00 53.81 71 PRO A CA 1
ATOM 516 C C . PRO A 1 71 ? -19.543 3.580 -16.897 1.00 53.81 71 PRO A C 1
ATOM 518 O O . PRO A 1 71 ? -20.284 3.176 -17.791 1.00 53.81 71 PRO A O 1
ATOM 521 N N . SER A 1 72 ? -19.675 4.796 -16.378 1.00 59.19 72 SER A N 1
ATOM 522 C CA . SER A 1 72 ? -20.557 5.801 -16.951 1.00 59.19 72 SER A CA 1
ATOM 523 C C . SER A 1 72 ? -19.739 6.590 -17.961 1.00 59.19 72 SER A C 1
ATOM 525 O O . SER A 1 72 ? -18.740 7.206 -17.605 1.00 59.19 72 SER A O 1
ATOM 527 N N . ASP A 1 73 ? -20.176 6.596 -19.219 1.00 65.38 73 ASP A N 1
ATOM 528 C CA . ASP A 1 73 ? -19.564 7.311 -20.356 1.00 65.38 73 ASP A CA 1
ATOM 529 C C . ASP A 1 73 ? -19.554 8.852 -20.192 1.00 65.38 73 ASP A C 1
ATOM 531 O O . ASP A 1 73 ? -19.244 9.611 -21.110 1.00 65.38 73 ASP A O 1
ATOM 535 N N . LYS A 1 74 ? -19.968 9.358 -19.026 1.00 63.44 74 LYS A N 1
ATOM 536 C CA . LYS A 1 74 ? -20.105 10.781 -18.725 1.00 63.44 74 LYS A CA 1
ATOM 537 C C . LYS A 1 74 ? -19.367 11.088 -17.423 1.00 63.44 74 LYS A C 1
ATOM 539 O O . LYS A 1 74 ? -19.689 10.468 -16.410 1.00 63.44 74 LYS A O 1
ATOM 544 N N . PRO A 1 75 ? -18.440 12.064 -17.412 1.00 63.28 75 PRO A N 1
ATOM 545 C CA . PRO A 1 75 ? -17.839 12.524 -16.170 1.00 63.28 75 PRO A CA 1
ATOM 546 C C . PRO A 1 75 ? -18.942 13.084 -15.268 1.00 63.28 75 PRO A C 1
ATOM 548 O O . PRO A 1 75 ? -19.626 14.046 -15.623 1.00 63.28 75 PRO A O 1
ATOM 551 N N . VAL A 1 76 ? -19.143 12.447 -14.117 1.00 75.25 76 VAL A N 1
ATOM 552 C CA . VAL A 1 76 ? -20.058 12.920 -13.077 1.00 75.25 76 VAL A CA 1
ATOM 553 C C . VAL A 1 76 ? -19.251 13.795 -12.129 1.00 75.25 76 VAL A C 1
ATOM 555 O O . VAL A 1 76 ? -18.197 13.388 -11.643 1.00 75.25 76 VAL A O 1
ATOM 558 N N . ALA A 1 77 ? -19.726 15.015 -11.880 1.00 68.00 77 ALA A N 1
ATOM 559 C CA . ALA A 1 77 ? -19.154 15.856 -10.842 1.00 68.00 77 ALA A CA 1
ATOM 560 C C . ALA A 1 77 ? -19.445 15.207 -9.482 1.00 68.00 77 ALA A C 1
ATOM 562 O O . ALA A 1 77 ? -20.589 15.199 -9.035 1.00 68.00 77 ALA A O 1
AT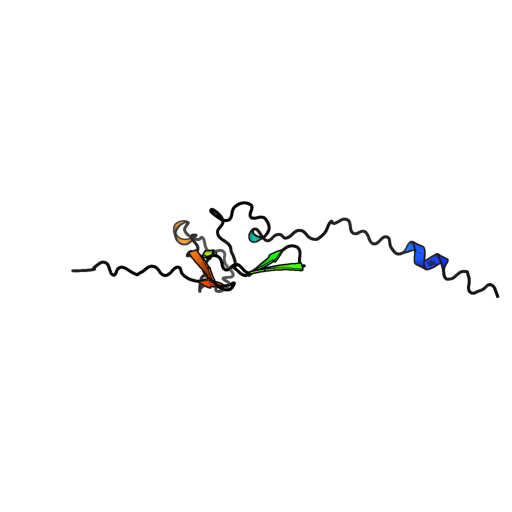OM 563 N N . LEU A 1 78 ? -18.417 14.632 -8.858 1.00 65.00 78 LEU A N 1
ATOM 564 C CA . LEU A 1 78 ? -18.508 14.111 -7.498 1.00 65.00 78 LEU A CA 1
ATOM 565 C C . LEU A 1 78 ? -18.448 15.281 -6.514 1.00 65.00 78 LEU A C 1
ATOM 567 O O . LEU A 1 78 ? -17.561 16.137 -6.603 1.00 65.00 78 LEU A O 1
ATOM 571 N N . ASP A 1 79 ? -19.391 15.317 -5.575 1.00 61.19 79 ASP A N 1
ATOM 572 C CA . ASP A 1 79 ? -19.292 16.212 -4.429 1.00 61.19 79 ASP A CA 1
ATOM 573 C C . ASP A 1 79 ? -18.060 15.814 -3.601 1.00 61.19 79 ASP A C 1
ATOM 575 O O . ASP A 1 79 ? -17.782 14.628 -3.405 1.00 61.19 79 ASP A O 1
ATOM 579 N N . ARG A 1 80 ? -17.289 16.797 -3.114 1.00 57.91 80 ARG A N 1
ATOM 580 C CA . ARG A 1 80 ? -16.066 16.527 -2.331 1.00 57.91 80 ARG A CA 1
ATOM 581 C C . ARG A 1 80 ? -16.347 15.701 -1.071 1.00 57.91 80 ARG A C 1
ATOM 583 O O . ARG A 1 80 ? -15.434 15.048 -0.576 1.00 57.91 80 ARG A O 1
ATOM 590 N N . SER A 1 81 ? -17.585 15.706 -0.587 1.00 58.03 81 SER A N 1
ATOM 591 C CA . SER A 1 81 ? -18.034 14.926 0.568 1.00 58.03 81 SER A CA 1
ATOM 592 C C . SER A 1 81 ? -18.133 13.422 0.274 1.00 58.03 81 SER A C 1
ATOM 594 O O . SER A 1 81 ? -18.006 12.615 1.189 1.00 58.03 81 SER A O 1
ATOM 596 N N . GLU A 1 82 ? -18.288 13.027 -0.995 1.00 55.53 82 GLU A N 1
ATOM 597 C CA . GLU A 1 82 ? -18.366 11.621 -1.439 1.00 55.53 82 GLU A CA 1
ATOM 598 C C . GLU A 1 82 ? -17.021 11.079 -1.966 1.00 55.53 82 GLU A C 1
ATOM 600 O O . GLU A 1 82 ? -16.884 9.906 -2.335 1.00 55.53 82 GLU A O 1
ATOM 605 N N . ALA A 1 83 ? -15.996 11.938 -1.985 1.00 56.72 83 ALA A N 1
ATOM 606 C CA . ALA A 1 83 ? -14.663 11.622 -2.487 1.00 56.72 83 ALA A CA 1
ATOM 607 C C . ALA A 1 83 ? -13.835 10.747 -1.527 1.00 56.72 83 ALA A C 1
ATOM 609 O O . ALA A 1 83 ? -12.812 10.201 -1.936 1.00 56.72 83 ALA A O 1
ATOM 610 N N . GLY A 1 84 ? -14.272 10.567 -0.276 1.00 61.12 84 GLY A N 1
ATOM 611 C CA . GLY A 1 84 ? -13.636 9.631 0.649 1.00 61.12 84 GLY A CA 1
ATOM 612 C C . GLY A 1 84 ? -13.928 8.189 0.240 1.00 61.12 84 GLY A C 1
ATOM 613 O O . GLY A 1 84 ? -15.081 7.760 0.259 1.00 61.12 84 GLY A O 1
ATOM 614 N N . ALA A 1 85 ? -12.908 7.428 -0.160 1.00 70.38 85 ALA A N 1
ATOM 615 C CA . ALA A 1 85 ? -13.021 5.974 -0.179 1.00 70.38 85 ALA A CA 1
ATOM 616 C C . ALA A 1 85 ? -13.196 5.480 1.264 1.00 70.38 85 ALA A C 1
ATOM 618 O O . ALA A 1 85 ? -12.506 5.956 2.168 1.00 70.38 85 ALA A O 1
ATOM 619 N N . GLU A 1 86 ? -14.137 4.560 1.493 1.00 85.94 86 GLU A N 1
ATOM 620 C CA . GLU A 1 86 ? -14.251 3.899 2.793 1.00 85.94 86 GLU A CA 1
ATOM 621 C C . GLU A 1 86 ? -12.934 3.160 3.061 1.00 85.94 86 GLU A C 1
ATOM 623 O O . GLU A 1 86 ? -12.380 2.547 2.152 1.00 85.94 86 GLU A O 1
ATOM 628 N N . GLN A 1 87 ? -12.389 3.264 4.272 1.00 90.44 87 GLN A N 1
ATOM 629 C CA . GLN A 1 87 ? -11.078 2.697 4.592 1.00 90.44 87 GLN A CA 1
ATOM 630 C C . GLN A 1 87 ? -11.214 1.381 5.360 1.00 90.44 87 GLN A C 1
ATOM 632 O O . GLN A 1 87 ? -12.087 1.213 6.214 1.00 90.44 87 GLN A O 1
ATOM 637 N N . GLY A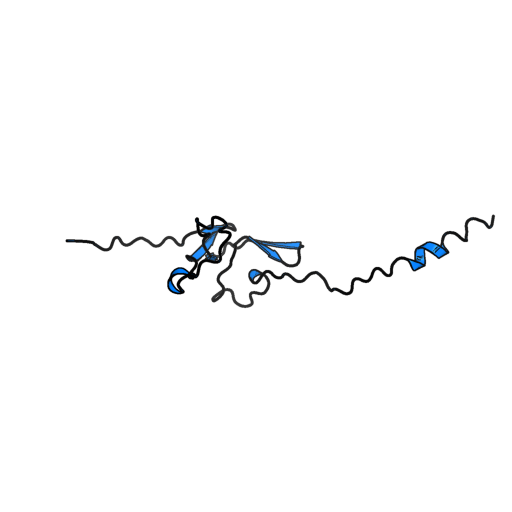 1 88 ? -10.316 0.451 5.065 1.00 93.31 88 GLY A N 1
ATOM 638 C CA . GLY A 1 88 ? -10.174 -0.841 5.713 1.00 93.31 88 GLY A CA 1
ATOM 639 C C . GLY A 1 88 ? -8.758 -1.063 6.232 1.00 93.31 88 GLY A C 1
ATOM 640 O O . GLY A 1 88 ? -7.963 -0.131 6.363 1.00 93.31 88 GLY A O 1
ATOM 641 N N . VAL A 1 89 ? -8.459 -2.323 6.533 1.00 94.44 89 VAL A N 1
ATOM 642 C CA . VAL A 1 89 ? -7.125 -2.795 6.912 1.00 94.44 89 VAL A CA 1
ATOM 643 C C . VAL A 1 89 ? -6.729 -4.005 6.074 1.00 94.44 89 VAL A C 1
ATOM 645 O O . VAL A 1 89 ? -7.582 -4.825 5.716 1.00 94.44 89 VAL A O 1
ATOM 648 N N . CYS A 1 90 ? -5.441 -4.137 5.775 1.00 94.25 90 CYS A N 1
ATOM 649 C CA . CYS A 1 90 ? -4.916 -5.282 5.045 1.00 94.25 90 CYS A CA 1
ATOM 650 C C . CYS A 1 90 ? -4.846 -6.541 5.919 1.00 94.25 90 CYS A C 1
ATOM 652 O O . CYS A 1 90 ? -4.174 -6.567 6.950 1.00 94.25 90 CYS A O 1
ATOM 654 N N . LYS A 1 91 ? -5.530 -7.609 5.488 1.00 95.31 91 LYS A N 1
ATOM 655 C CA . LYS A 1 91 ? -5.462 -8.960 6.069 1.00 95.31 91 LYS A CA 1
ATOM 656 C C . LYS A 1 91 ? -5.330 -9.993 4.964 1.00 95.31 91 LYS A C 1
ATOM 658 O O . LYS A 1 91 ? -6.151 -10.019 4.048 1.00 95.31 91 LYS A O 1
ATOM 663 N N . ASP A 1 92 ? -4.300 -10.830 5.052 1.00 93.88 92 ASP A N 1
ATOM 664 C CA . ASP A 1 92 ? -4.011 -11.887 4.075 1.00 93.88 92 ASP A CA 1
ATOM 665 C C . ASP A 1 92 ? -4.025 -11.380 2.615 1.00 93.88 92 ASP A C 1
ATOM 667 O O . ASP A 1 92 ? -4.623 -11.994 1.726 1.00 93.88 92 ASP A O 1
ATOM 671 N N . GLY A 1 93 ? -3.431 -10.205 2.366 1.00 93.50 93 GLY A N 1
ATOM 672 C CA . GLY A 1 93 ? -3.377 -9.583 1.040 1.00 93.50 93 GLY A CA 1
ATOM 673 C C . GLY A 1 93 ? -4.693 -8.959 0.560 1.00 93.50 93 GLY A C 1
ATOM 674 O O . GLY A 1 93 ? -4.785 -8.546 -0.599 1.00 93.50 93 GLY A O 1
ATOM 675 N N . ARG A 1 94 ? -5.721 -8.859 1.416 1.00 94.62 94 ARG A N 1
ATOM 676 C CA . ARG A 1 94 ? -7.040 -8.286 1.092 1.00 94.62 94 ARG A CA 1
ATOM 677 C C . ARG A 1 94 ? -7.367 -7.087 1.969 1.00 94.62 94 ARG A C 1
ATOM 679 O O . ARG A 1 94 ? -7.127 -7.115 3.171 1.00 94.62 94 ARG A O 1
ATOM 686 N N . CYS A 1 95 ? -7.992 -6.072 1.377 1.00 94.19 95 CYS A N 1
ATOM 687 C CA . CYS A 1 95 ? -8.533 -4.954 2.140 1.00 94.19 95 CYS A CA 1
ATOM 688 C C . CYS A 1 95 ? -9.880 -5.354 2.747 1.00 94.19 95 CYS A C 1
ATOM 690 O O . CYS A 1 95 ? -10.825 -5.656 2.014 1.00 94.19 95 CYS A O 1
ATOM 692 N N . VAL A 1 96 ? -9.965 -5.390 4.077 1.00 93.88 96 VAL A N 1
ATOM 693 C CA . VAL A 1 96 ? -11.187 -5.757 4.805 1.00 93.88 96 VAL A CA 1
ATOM 694 C C . VAL A 1 96 ? -11.653 -4.611 5.688 1.00 93.88 96 VAL A C 1
ATOM 696 O O . VAL A 1 96 ? -10.844 -3.847 6.211 1.00 93.88 96 VAL A O 1
ATOM 699 N N . ALA A 1 97 ? -12.969 -4.483 5.869 1.00 92.88 97 ALA A N 1
ATOM 700 C CA . ALA A 1 97 ? -13.519 -3.452 6.736 1.00 92.88 97 ALA A CA 1
ATOM 701 C C . ALA A 1 97 ? -12.967 -3.627 8.155 1.00 92.88 97 ALA A C 1
ATOM 703 O O . ALA A 1 97 ? -12.969 -4.732 8.709 1.00 92.88 97 ALA A O 1
ATOM 704 N N . LYS A 1 98 ? -12.500 -2.531 8.758 1.00 87.94 98 LYS A N 1
ATOM 705 C CA . LYS A 1 98 ? -12.131 -2.547 10.171 1.00 87.94 98 LYS A CA 1
ATOM 706 C C . LYS A 1 98 ? -13.413 -2.818 10.949 1.00 87.94 98 LYS A C 1
ATOM 708 O O . LYS A 1 98 ? -14.360 -2.044 10.834 1.00 87.94 98 LYS A O 1
ATOM 713 N N . SER A 1 99 ? -13.463 -3.913 11.708 1.00 72.56 99 SER A N 1
ATOM 714 C CA . SER A 1 99 ? -14.593 -4.205 12.593 1.00 72.56 99 SER A CA 1
ATOM 715 C C . SER A 1 99 ? -14.737 -3.073 13.606 1.00 72.56 99 SER A C 1
ATOM 717 O O . SER A 1 99 ? -14.143 -3.093 14.681 1.00 72.56 99 SER A O 1
ATOM 719 N N . SER A 1 100 ? -15.526 -2.065 13.260 1.00 56.69 100 SER A N 1
ATOM 720 C CA . SER A 1 100 ? -16.129 -1.187 14.236 1.00 56.69 100 SER A CA 1
ATOM 721 C C . SER A 1 100 ? -17.179 -2.041 14.929 1.00 56.69 100 SER A C 1
ATOM 723 O O . SER A 1 100 ? -18.106 -2.555 14.301 1.00 56.69 100 SER A O 1
ATOM 725 N N . VAL A 1 101 ? -17.027 -2.244 16.236 1.00 48.41 101 VAL A N 1
ATOM 726 C CA . VAL A 1 101 ? -18.192 -2.547 17.063 1.00 48.41 101 VAL A CA 1
ATOM 727 C C . VAL A 1 101 ? -19.170 -1.419 16.750 1.00 48.41 101 VAL A C 1
ATOM 729 O O . VAL A 1 101 ? -18.939 -0.280 17.150 1.00 48.41 101 VAL A O 1
ATOM 732 N N . LYS A 1 102 ? -20.200 -1.699 15.942 1.00 40.84 102 LYS A N 1
ATOM 733 C CA . LYS A 1 102 ? -21.336 -0.799 15.795 1.00 40.84 102 LYS A CA 1
ATOM 734 C C . LYS A 1 102 ? -21.938 -0.715 17.187 1.00 40.84 102 LYS A C 1
ATOM 736 O O . LYS A 1 102 ? -22.741 -1.563 17.566 1.00 40.84 102 LYS A O 1
ATOM 741 N N . THR A 1 103 ? -21.518 0.272 17.970 1.00 37.62 103 THR A N 1
ATOM 742 C CA . THR A 1 103 ? -22.343 0.763 19.059 1.00 37.62 103 THR A CA 1
ATOM 743 C C . THR A 1 103 ? -23.617 1.218 18.375 1.00 37.62 103 THR A C 1
ATOM 745 O O . THR A 1 103 ? -23.646 2.245 17.701 1.00 37.62 103 THR A O 1
ATOM 748 N N . VAL A 1 104 ? -24.640 0.372 18.463 1.00 47.81 104 VAL A N 1
ATOM 749 C CA . VAL A 1 104 ? -26.029 0.757 18.274 1.00 47.81 104 VAL A CA 1
ATOM 750 C C . VAL A 1 104 ? -26.273 1.843 19.316 1.00 47.81 104 VAL A C 1
ATOM 752 O O . VAL A 1 104 ? -26.556 1.556 20.473 1.00 47.81 104 VAL A O 1
ATOM 755 N N . ALA A 1 105 ? -26.031 3.089 18.928 1.00 46.31 105 ALA A N 1
ATOM 756 C CA . ALA A 1 105 ? -26.485 4.257 19.649 1.00 46.31 105 ALA A CA 1
ATOM 757 C C . ALA A 1 105 ? -27.817 4.650 19.007 1.00 46.31 105 ALA A C 1
ATOM 759 O O . ALA A 1 105 ? -27.854 5.251 17.939 1.00 46.31 105 ALA A O 1
ATOM 760 N N . ASP A 1 106 ? -28.869 4.125 19.630 1.00 48.34 106 ASP A N 1
ATOM 761 C CA . ASP A 1 106 ? -30.098 4.827 19.992 1.00 48.34 106 ASP A CA 1
ATOM 762 C C . ASP A 1 106 ? -30.717 5.777 18.950 1.00 48.34 106 ASP A C 1
ATOM 764 O O . ASP A 1 106 ? -30.263 6.900 18.745 1.00 48.34 106 ASP A O 1
ATOM 768 N N . HIS A 1 107 ? -31.832 5.339 18.360 1.00 39.78 107 HIS A N 1
ATOM 769 C CA . HIS A 1 107 ? -32.875 6.252 17.905 1.00 39.78 107 HIS A CA 1
ATOM 770 C C . HIS A 1 107 ? -34.162 5.878 18.647 1.00 39.78 107 HIS A C 1
ATOM 772 O O . HIS A 1 107 ? -34.942 5.037 18.199 1.00 39.78 107 HIS A O 1
ATOM 778 N N . VAL A 1 108 ? -34.329 6.460 19.833 1.00 56.91 108 VAL A N 1
ATOM 779 C CA . VAL A 1 108 ? -35.646 6.762 20.394 1.00 56.91 108 VAL A CA 1
ATOM 780 C C . VAL A 1 108 ? -36.191 7.974 19.639 1.00 56.91 108 VAL A C 1
ATOM 782 O O . VAL A 1 108 ? -35.535 9.013 19.614 1.00 56.91 108 VAL A O 1
ATOM 785 N N . GLU A 1 109 ? -37.356 7.828 19.010 1.00 43.34 109 GLU A N 1
ATOM 786 C CA . GLU A 1 109 ? -38.518 8.709 19.223 1.00 43.34 109 GLU A CA 1
ATOM 787 C C . GLU A 1 109 ? -39.814 7.981 18.837 1.00 43.34 109 GLU A C 1
ATOM 789 O O . GLU A 1 109 ? -39.822 7.293 17.788 1.00 43.34 109 GLU A O 1
#

pLDDT: mean 72.67, std 18.15, range [37.62, 95.31]

Organism: Amblyomma parvum (NCBI:txid251391)